Protein AF-A0A926U798-F1 (afdb_monomer_lite)

Structure (mmCIF, N/CA/C/O backbone):
data_AF-A0A926U798-F1
#
_entry.id   AF-A0A926U798-F1
#
loop_
_atom_site.group_PDB
_atom_site.id
_atom_site.type_symbol
_atom_site.label_atom_id
_atom_site.label_alt_id
_atom_site.label_comp_id
_atom_site.label_asym_id
_atom_site.label_entity_id
_atom_site.label_seq_id
_atom_site.pdbx_PDB_ins_code
_atom_site.Cartn_x
_atom_site.Cartn_y
_atom_site.Cartn_z
_atom_site.occupancy
_atom_site.B_iso_or_equiv
_atom_site.auth_seq_id
_atom_site.auth_comp_id
_atom_site.auth_asym_id
_atom_site.auth_atom_id
_atom_site.pdbx_PDB_model_num
ATOM 1 N N . MET A 1 1 ? 26.053 13.343 -4.096 1.00 42.81 1 MET A N 1
ATOM 2 C CA . MET A 1 1 ? 25.716 14.763 -3.828 1.00 42.81 1 MET A CA 1
ATOM 3 C C . MET A 1 1 ? 26.196 15.628 -4.986 1.00 42.81 1 MET A C 1
ATOM 5 O O . MET A 1 1 ? 27.396 15.803 -5.138 1.00 42.81 1 MET A O 1
ATOM 9 N N . MET A 1 2 ? 25.290 16.164 -5.806 1.00 28.58 2 MET A N 1
ATOM 10 C CA . MET A 1 2 ? 25.632 17.122 -6.867 1.00 28.58 2 MET A CA 1
ATOM 11 C C . MET A 1 2 ? 24.631 18.280 -6.850 1.00 28.58 2 MET A C 1
ATOM 13 O O . MET A 1 2 ? 23.427 18.074 -6.958 1.00 28.58 2 MET A O 1
ATOM 17 N N . LYS A 1 3 ? 25.150 19.500 -6.663 1.00 39.62 3 LYS A N 1
ATOM 18 C CA . LYS A 1 3 ? 24.411 20.768 -6.684 1.00 39.62 3 LYS A CA 1
ATOM 19 C C . LYS A 1 3 ? 24.542 21.376 -8.080 1.00 39.62 3 LYS A C 1
ATOM 21 O O . LYS A 1 3 ? 25.658 21.693 -8.481 1.00 39.62 3 LYS A O 1
ATOM 26 N N . PHE A 1 4 ? 23.433 21.601 -8.782 1.00 36.59 4 PHE A N 1
ATOM 27 C CA . PHE A 1 4 ? 23.434 22.363 -10.033 1.00 36.59 4 PHE A CA 1
ATOM 28 C C . PHE A 1 4 ? 22.914 23.786 -9.803 1.00 36.59 4 PHE A C 1
ATOM 30 O O . PHE A 1 4 ? 21.747 24.003 -9.487 1.00 36.59 4 PHE A O 1
ATOM 37 N N . LYS A 1 5 ? 23.822 24.758 -9.953 1.00 42.62 5 LYS A N 1
ATOM 38 C CA . LYS A 1 5 ? 23.535 26.196 -10.031 1.00 42.62 5 LYS A CA 1
ATOM 39 C C . LYS A 1 5 ? 23.031 26.524 -11.436 1.00 42.62 5 LYS A C 1
ATOM 41 O O . LYS A 1 5 ? 23.743 26.267 -12.401 1.00 42.62 5 LYS A O 1
ATOM 46 N N . TRP A 1 6 ? 21.870 27.162 -11.535 1.00 30.56 6 TRP A N 1
ATOM 47 C CA . TRP A 1 6 ? 21.391 27.766 -12.776 1.00 30.56 6 TRP A CA 1
ATOM 48 C C . TRP A 1 6 ? 21.440 29.287 -12.647 1.00 30.56 6 TRP A C 1
ATOM 50 O O . TRP A 1 6 ? 20.697 29.885 -11.872 1.00 30.56 6 TRP A O 1
ATOM 60 N N . SER A 1 7 ? 22.346 29.903 -13.403 1.00 45.38 7 SER A N 1
ATOM 61 C CA . SER A 1 7 ? 22.367 31.340 -13.663 1.00 45.38 7 SER A CA 1
ATOM 62 C C . SER A 1 7 ? 21.635 31.570 -14.979 1.00 45.38 7 SER A C 1
ATOM 64 O O . SER A 1 7 ? 22.154 31.196 -16.028 1.00 45.38 7 SER A O 1
ATOM 66 N N . LEU A 1 8 ? 20.458 32.193 -14.949 1.00 43.59 8 LEU A N 1
ATOM 67 C CA . LEU A 1 8 ? 19.778 32.635 -16.163 1.00 43.59 8 LEU A CA 1
ATOM 68 C C . LEU A 1 8 ? 19.466 34.127 -16.039 1.00 43.59 8 LEU A C 1
ATOM 70 O O . LEU A 1 8 ? 18.610 34.547 -15.266 1.00 43.59 8 LEU A O 1
ATOM 74 N N . ARG A 1 9 ? 20.223 34.931 -16.791 1.00 53.66 9 ARG A N 1
ATOM 75 C CA . ARG A 1 9 ? 19.881 36.319 -17.098 1.00 53.66 9 ARG A CA 1
ATOM 76 C C . ARG A 1 9 ? 18.826 36.282 -18.195 1.00 53.66 9 ARG A C 1
ATOM 78 O O . ARG A 1 9 ? 19.116 35.780 -19.276 1.00 53.66 9 ARG A O 1
ATOM 85 N N . ILE A 1 10 ? 17.646 36.836 -17.944 1.00 49.97 10 ILE A N 1
ATOM 86 C CA . ILE A 1 10 ? 16.698 37.167 -19.008 1.00 49.97 10 ILE A CA 1
ATOM 87 C C . ILE A 1 10 ? 16.310 38.632 -18.849 1.00 49.97 10 ILE A C 1
ATOM 89 O O . ILE A 1 10 ? 15.928 39.086 -17.772 1.00 49.97 10 ILE A O 1
ATOM 93 N N . ALA A 1 11 ? 16.518 39.356 -19.943 1.00 42.91 11 ALA A N 1
ATOM 94 C CA . ALA A 1 11 ? 16.264 40.769 -20.105 1.00 42.91 11 ALA A CA 1
ATOM 95 C C . ALA A 1 11 ? 14.761 41.064 -20.139 1.00 42.91 11 ALA A C 1
ATOM 97 O O . ALA A 1 11 ? 13.974 40.328 -20.732 1.00 42.91 11 ALA A O 1
ATOM 98 N N . SER A 1 12 ? 14.395 42.183 -19.524 1.00 47.81 12 SER A N 1
ATOM 99 C CA . SER A 1 12 ? 13.070 42.780 -19.597 1.00 47.81 12 SER A CA 1
ATOM 100 C C . SER A 1 12 ? 12.783 43.301 -21.005 1.00 47.81 12 SER A C 1
ATOM 102 O O . SER A 1 12 ? 13.546 44.104 -21.536 1.00 47.81 12 SER A O 1
ATOM 104 N N . ALA A 1 13 ? 11.631 42.932 -21.556 1.00 49.31 13 ALA A N 1
ATOM 105 C CA . ALA A 1 13 ? 10.947 43.717 -22.573 1.00 49.31 13 ALA A CA 1
ATOM 106 C C . ALA A 1 13 ? 9.458 43.753 -22.219 1.00 49.31 13 ALA A C 1
ATOM 108 O O . ALA A 1 13 ? 8.766 42.737 -22.218 1.00 49.31 13 ALA A O 1
ATOM 109 N N . ILE A 1 14 ? 9.010 44.947 -21.840 1.00 53.31 14 ILE A N 1
ATOM 110 C CA . ILE A 1 14 ? 7.627 45.290 -21.528 1.00 53.31 14 ILE A CA 1
ATOM 111 C C . ILE A 1 14 ? 6.899 45.477 -22.859 1.00 53.31 14 ILE A C 1
ATOM 113 O O . ILE A 1 14 ? 7.299 46.316 -23.664 1.00 53.31 14 ILE A O 1
ATOM 117 N N . ALA A 1 15 ? 5.817 44.734 -23.068 1.00 50.25 15 ALA A N 1
ATOM 118 C CA . ALA A 1 15 ? 4.829 45.032 -24.095 1.00 50.25 15 ALA A CA 1
ATOM 119 C C . ALA A 1 15 ? 3.439 44.952 -23.459 1.00 50.25 15 ALA A C 1
ATOM 121 O O . ALA A 1 15 ? 2.882 43.880 -23.227 1.00 50.25 15 ALA A O 1
ATOM 122 N N . THR A 1 16 ? 2.915 46.125 -23.121 1.00 49.62 16 THR A N 1
ATOM 123 C CA . THR A 1 16 ? 1.575 46.343 -22.590 1.00 49.62 16 THR A CA 1
ATOM 124 C C . THR A 1 16 ? 0.564 46.119 -23.714 1.00 49.62 16 THR A C 1
ATOM 126 O O . THR A 1 16 ? 0.383 46.969 -24.579 1.00 49.62 16 THR A O 1
ATOM 129 N N . CYS A 1 17 ? -0.106 44.970 -23.705 1.00 42.72 17 CYS A N 1
ATOM 130 C CA . CYS A 1 17 ? -1.356 44.769 -24.430 1.00 42.72 17 CYS A CA 1
ATOM 131 C C . CYS A 1 17 ? -2.423 44.385 -23.411 1.00 42.72 17 CYS A C 1
ATOM 133 O O . CYS A 1 17 ? -2.398 43.298 -22.836 1.00 42.72 17 CYS A O 1
ATOM 135 N N . ALA A 1 18 ? -3.339 45.319 -23.159 1.00 53.19 18 ALA A N 1
ATOM 136 C CA . ALA A 1 18 ? -4.539 45.083 -22.380 1.00 53.19 18 ALA A CA 1
ATOM 137 C C . ALA A 1 18 ? -5.456 44.138 -23.169 1.00 53.19 18 ALA A C 1
ATOM 139 O O . ALA A 1 18 ? -6.254 44.569 -23.996 1.00 53.19 18 ALA A O 1
ATOM 140 N N . ILE A 1 19 ? -5.318 42.840 -22.918 1.00 52.62 19 ILE A N 1
ATOM 141 C CA . ILE A 1 19 ? -6.318 41.842 -23.277 1.00 52.62 19 ILE A CA 1
ATOM 142 C C . ILE A 1 19 ? -6.896 41.366 -21.952 1.00 52.62 19 ILE A C 1
ATOM 144 O O . ILE A 1 19 ? -6.198 40.754 -21.144 1.00 52.62 19 ILE A O 1
ATOM 148 N N . VAL A 1 20 ? -8.171 41.679 -21.717 1.00 50.84 20 VAL A N 1
ATOM 149 C CA . VAL A 1 20 ? -8.977 41.053 -20.665 1.00 50.84 20 VAL A CA 1
ATOM 150 C C . VAL A 1 20 ? -9.177 39.599 -21.088 1.00 50.84 20 VAL A C 1
ATOM 152 O O . VAL A 1 20 ? -10.188 39.226 -21.675 1.00 50.84 20 VAL A O 1
ATOM 155 N N . LEU A 1 21 ? -8.150 38.781 -20.871 1.00 49.91 21 LEU A N 1
ATOM 156 C CA . LEU A 1 21 ? -8.269 37.338 -20.923 1.00 49.91 21 LEU A CA 1
ATOM 157 C C . LEU A 1 21 ? -8.984 36.948 -19.639 1.00 49.91 21 LEU A C 1
ATOM 159 O O . LEU A 1 21 ? -8.439 37.103 -18.546 1.00 49.91 21 LEU A O 1
ATOM 163 N N . MET A 1 22 ? -10.217 36.467 -19.788 1.00 51.06 22 MET A N 1
ATOM 164 C CA . MET A 1 22 ? -10.826 35.564 -18.822 1.00 51.06 22 MET A CA 1
ATOM 165 C C . MET A 1 22 ? -9.790 34.485 -18.523 1.00 51.06 22 MET A C 1
ATOM 167 O O . MET A 1 22 ? -9.568 33.584 -19.329 1.00 51.06 22 MET A O 1
ATOM 171 N N . THR A 1 23 ? -9.085 34.628 -17.408 1.00 50.16 23 THR A N 1
ATOM 172 C CA . THR A 1 23 ? -8.215 33.588 -16.900 1.00 50.16 23 THR A CA 1
ATOM 173 C C . THR A 1 23 ? -9.142 32.436 -16.533 1.00 50.16 23 THR A C 1
ATOM 175 O O . THR A 1 23 ? -9.979 32.608 -15.644 1.00 50.16 23 THR A O 1
ATOM 178 N N . PRO A 1 24 ? -9.066 31.263 -17.193 1.00 48.72 24 PRO A N 1
ATOM 179 C CA . PRO A 1 24 ? -9.622 30.077 -16.578 1.00 48.72 24 PRO A CA 1
ATOM 180 C C . PRO A 1 24 ? -8.866 29.949 -15.261 1.00 48.72 24 PRO A C 1
ATOM 182 O O . PRO A 1 24 ? -7.653 29.726 -15.246 1.00 48.72 24 PRO A O 1
ATOM 185 N N . GLN A 1 25 ? -9.560 30.212 -14.152 1.00 49.41 25 GLN A N 1
ATOM 186 C CA . GLN A 1 25 ? -9.069 29.861 -12.836 1.00 49.41 25 GLN A CA 1
ATOM 187 C C . GLN A 1 25 ? -8.779 28.369 -12.917 1.00 49.41 25 GLN 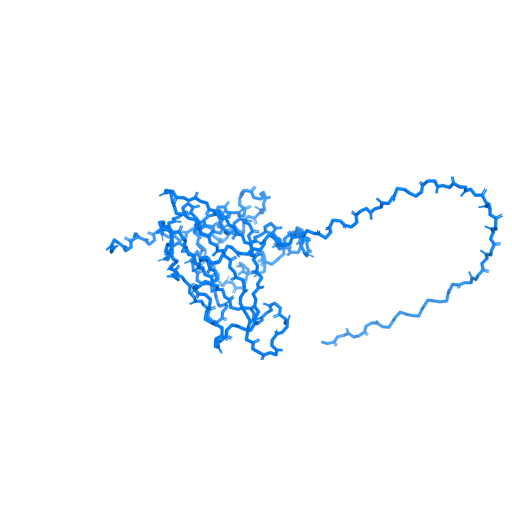A C 1
ATOM 189 O O . GLN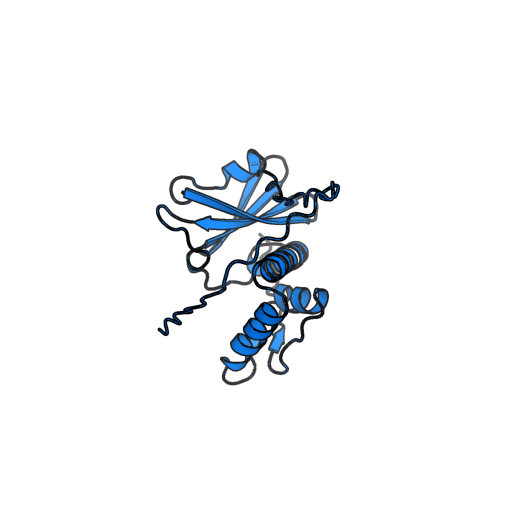 A 1 25 ? -9.691 27.545 -12.896 1.00 49.41 25 GLN A O 1
ATOM 194 N N . LEU A 1 26 ? -7.500 28.031 -13.075 1.00 53.06 26 LEU A N 1
ATOM 195 C CA . LEU A 1 26 ? -6.983 26.719 -12.758 1.00 53.06 26 LEU A CA 1
ATOM 196 C C . LEU A 1 26 ? -7.291 26.548 -11.277 1.00 53.06 26 LEU A C 1
ATOM 198 O O . LEU A 1 26 ? -6.526 26.973 -10.409 1.00 53.06 26 LEU A O 1
ATOM 202 N N . ALA A 1 27 ? -8.475 26.007 -11.003 1.00 45.31 27 ALA A N 1
ATOM 203 C CA . ALA A 1 27 ? -8.814 25.443 -9.727 1.00 45.31 27 ALA A CA 1
ATOM 204 C C . ALA A 1 27 ? -7.732 24.398 -9.480 1.00 45.31 27 ALA A C 1
ATOM 206 O O . ALA A 1 27 ? -7.758 23.302 -10.033 1.00 45.31 27 ALA A O 1
ATOM 207 N N . ARG A 1 28 ? -6.713 24.781 -8.705 1.00 45.59 28 ARG A N 1
ATOM 208 C CA . ARG A 1 28 ? -5.869 23.823 -8.013 1.00 45.59 28 ARG A CA 1
ATOM 209 C C . ARG A 1 28 ? -6.847 22.996 -7.198 1.00 45.59 28 ARG A C 1
ATOM 211 O O . ARG A 1 28 ? -7.306 23.448 -6.152 1.00 45.59 28 ARG A O 1
ATOM 218 N N . SER A 1 29 ? -7.199 21.825 -7.711 1.00 38.88 29 SER A N 1
ATOM 219 C CA . SER A 1 29 ? -7.831 20.768 -6.945 1.00 38.88 29 SER A CA 1
ATOM 220 C C . SER A 1 29 ? -6.833 20.375 -5.862 1.00 38.88 29 SER A C 1
ATOM 222 O O . SER A 1 29 ? -6.060 19.437 -6.017 1.00 38.88 29 SER A O 1
ATOM 224 N N . GLN A 1 30 ? -6.795 21.144 -4.772 1.00 39.81 30 GLN A N 1
ATOM 225 C CA . GLN A 1 30 ? -6.353 20.618 -3.496 1.00 39.81 30 GLN A CA 1
ATOM 226 C C . GLN A 1 30 ? -7.357 19.510 -3.211 1.00 39.81 30 GLN A C 1
ATOM 228 O O . GLN A 1 30 ? -8.513 19.789 -2.895 1.00 39.81 30 GLN A O 1
ATOM 233 N N . SER A 1 31 ? -6.968 18.261 -3.465 1.00 43.75 31 SER A N 1
ATOM 234 C CA . SER A 1 31 ? -7.759 17.112 -3.058 1.00 43.75 31 SER A CA 1
ATOM 235 C C . SER A 1 31 ? -7.936 17.250 -1.552 1.00 43.75 31 SER A C 1
ATOM 237 O O . SER A 1 31 ? -6.986 17.037 -0.798 1.00 43.75 31 SER A O 1
ATOM 239 N N . ALA A 1 32 ? -9.113 17.697 -1.118 1.00 48.62 32 ALA A N 1
ATOM 240 C CA . ALA A 1 32 ? -9.469 17.684 0.285 1.00 48.62 32 ALA A CA 1
ATOM 241 C C . ALA A 1 32 ? -9.317 16.227 0.725 1.00 48.62 32 ALA A C 1
ATOM 243 O O . ALA A 1 32 ? -10.066 15.360 0.271 1.00 48.62 32 ALA A O 1
ATOM 244 N N . GLN A 1 33 ? -8.275 15.935 1.506 1.00 57.16 33 GLN A N 1
ATOM 245 C CA . GLN A 1 33 ? -8.082 14.609 2.073 1.00 57.16 33 GLN A CA 1
ATOM 246 C C . GLN A 1 33 ? -9.347 14.318 2.870 1.00 57.16 33 GLN A C 1
ATOM 248 O O . GLN A 1 33 ? -9.673 15.051 3.805 1.00 57.16 33 GLN A O 1
ATOM 253 N N . THR A 1 34 ? -10.110 13.313 2.438 1.00 67.38 34 THR A N 1
ATOM 254 C CA . THR A 1 34 ? -11.338 12.943 3.139 1.00 67.38 34 THR A CA 1
ATOM 255 C C . THR A 1 34 ? -10.935 12.574 4.566 1.00 67.38 34 THR A C 1
ATOM 257 O O . THR A 1 34 ? -10.110 11.672 4.737 1.00 67.38 34 THR A O 1
ATOM 260 N N . PRO A 1 35 ? -11.436 13.284 5.591 1.00 82.19 35 PRO A N 1
ATOM 261 C CA . PRO A 1 35 ? -11.003 13.050 6.958 1.00 82.19 35 PRO A CA 1
ATOM 262 C C . PRO A 1 35 ? -11.399 11.639 7.396 1.00 82.19 35 PRO A C 1
ATOM 264 O O . PRO A 1 35 ? -12.496 11.169 7.086 1.00 82.19 35 PRO A O 1
ATOM 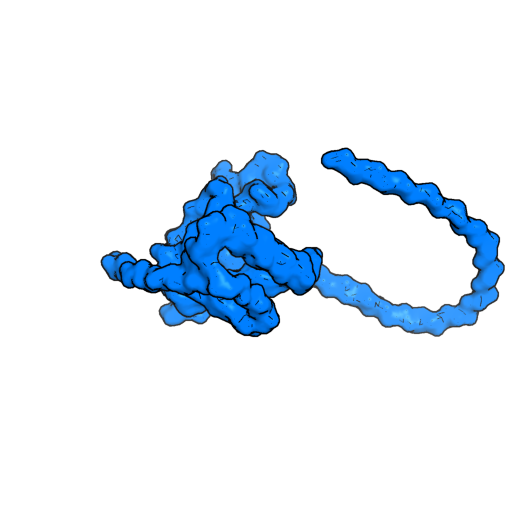267 N N . LEU A 1 36 ? -10.519 10.966 8.145 1.00 91.44 36 LEU A N 1
ATOM 268 C CA . LEU A 1 36 ? -10.827 9.642 8.681 1.00 91.44 36 LEU A CA 1
ATOM 269 C C . LEU A 1 36 ? -12.044 9.709 9.624 1.00 91.44 36 LEU A C 1
ATOM 271 O O . LEU A 1 36 ? -12.086 10.572 10.515 1.00 91.44 36 LEU A O 1
ATOM 275 N N . PRO A 1 37 ? -13.003 8.767 9.515 1.00 93.56 37 PRO A N 1
ATOM 276 C CA . PRO A 1 37 ? -14.102 8.659 10.468 1.00 93.56 37 PRO A CA 1
ATOM 277 C C . PRO A 1 37 ? -13.599 8.544 11.911 1.00 93.56 37 PRO A C 1
ATOM 279 O O . PRO A 1 37 ? -12.546 7.962 12.169 1.00 93.56 37 PRO A O 1
ATOM 282 N N . ALA A 1 38 ? -14.362 9.066 12.879 1.00 93.44 38 ALA A N 1
ATOM 283 C CA . ALA A 1 38 ? -13.968 9.053 14.295 1.00 93.44 38 ALA A CA 1
ATOM 284 C C . ALA A 1 38 ? -13.647 7.641 14.818 1.00 93.44 38 ALA A C 1
ATOM 286 O O . ALA A 1 38 ? -12.676 7.469 15.547 1.00 93.44 38 ALA A O 1
ATOM 287 N N . VAL A 1 39 ? -14.407 6.634 14.377 1.00 95.44 39 VAL A N 1
ATOM 288 C CA . VAL A 1 39 ? -14.165 5.226 14.722 1.00 95.44 39 VAL A CA 1
ATOM 289 C C . VAL A 1 39 ? -12.824 4.736 14.178 1.00 95.44 39 VAL A C 1
ATOM 291 O O . VAL A 1 39 ? -12.101 4.063 14.889 1.00 95.44 39 VAL A O 1
ATOM 294 N N . ALA A 1 40 ? -12.445 5.099 12.951 1.00 94.94 40 ALA A N 1
ATOM 295 C CA . ALA A 1 40 ? -11.144 4.718 12.398 1.00 94.94 40 ALA A CA 1
ATOM 296 C C . ALA A 1 40 ? -9.994 5.388 13.174 1.00 94.94 40 ALA A C 1
ATOM 298 O O . ALA A 1 40 ? -9.007 4.745 13.522 1.00 94.94 40 ALA A O 1
ATOM 299 N N . ARG A 1 41 ? -10.161 6.670 13.531 1.00 93.69 41 ARG A N 1
ATOM 300 C CA . ARG A 1 41 ? -9.168 7.414 14.323 1.00 93.69 41 ARG A CA 1
ATOM 301 C C . ARG A 1 41 ? -8.919 6.809 15.704 1.00 93.69 41 ARG A C 1
ATOM 303 O O . ARG A 1 41 ? -7.833 7.005 16.229 1.00 93.69 41 ARG A O 1
ATOM 310 N N . SER A 1 42 ? -9.862 6.054 16.276 1.00 93.75 42 SER A N 1
ATOM 311 C CA . SER A 1 42 ? -9.658 5.423 17.586 1.00 93.75 42 SER A CA 1
ATOM 312 C C . SER A 1 42 ? -8.635 4.282 17.576 1.00 93.75 42 SER A C 1
ATOM 314 O O . SER A 1 42 ? -8.224 3.862 18.650 1.00 93.75 42 SER A O 1
ATOM 316 N N . CYS A 1 43 ? -8.242 3.760 16.406 1.00 93.88 43 CYS A N 1
ATOM 317 C CA . CYS A 1 43 ? -7.119 2.819 16.299 1.00 93.88 43 CYS A CA 1
ATOM 318 C C . CYS A 1 43 ? -5.756 3.507 16.236 1.00 93.88 43 CYS A C 1
ATOM 320 O O . CYS A 1 43 ? -4.739 2.840 16.376 1.00 93.88 43 CYS A O 1
ATOM 322 N N . ILE A 1 44 ? -5.712 4.812 15.972 1.00 92.25 44 ILE A N 1
ATOM 323 C CA . ILE A 1 44 ? -4.447 5.515 15.792 1.00 92.25 44 ILE A CA 1
ATOM 324 C C . ILE A 1 44 ? -3.927 5.880 17.176 1.00 92.25 44 ILE A C 1
ATOM 326 O O . ILE A 1 44 ? -4.504 6.725 17.864 1.00 92.25 44 ILE A O 1
ATOM 330 N N . ASN A 1 45 ? -2.841 5.231 17.593 1.00 88.00 45 ASN A N 1
ATOM 331 C CA . ASN A 1 45 ? -2.225 5.511 18.878 1.00 88.00 45 ASN A CA 1
ATOM 332 C C . ASN A 1 45 ? -1.484 6.856 18.831 1.00 88.00 45 ASN A C 1
ATOM 334 O O . ASN A 1 45 ? -0.341 6.936 18.386 1.00 88.00 45 ASN A O 1
ATOM 338 N N . SER A 1 46 ? -2.130 7.910 19.331 1.00 82.75 46 SER A N 1
ATOM 339 C CA . SER A 1 46 ? -1.582 9.272 19.349 1.00 82.75 46 SER A CA 1
ATOM 340 C C . SER A 1 46 ? -0.356 9.452 20.250 1.00 82.75 46 SER A C 1
ATOM 342 O O . SER A 1 46 ? 0.223 10.532 20.262 1.00 82.75 46 SER A O 1
ATOM 344 N N . THR A 1 47 ? 0.023 8.442 21.042 1.00 82.62 47 THR A N 1
ATOM 345 C CA . THR A 1 47 ? 1.285 8.457 21.796 1.00 82.62 47 THR A CA 1
ATOM 346 C C . THR A 1 47 ? 2.492 8.283 20.876 1.00 82.62 47 THR A C 1
ATOM 348 O O . THR A 1 47 ? 3.539 8.851 21.165 1.00 82.62 47 THR A O 1
ATOM 351 N N . PHE A 1 48 ? 2.338 7.542 19.775 1.00 82.31 48 PHE A N 1
ATOM 352 C CA . PHE A 1 48 ? 3.418 7.252 18.824 1.00 82.31 48 PHE A CA 1
ATOM 353 C C . PHE A 1 48 ? 3.203 7.968 17.487 1.00 82.31 48 PHE A C 1
ATOM 355 O O . PHE A 1 48 ? 4.132 8.505 16.899 1.00 82.31 48 PHE A O 1
ATOM 362 N N . VAL A 1 49 ? 1.949 8.063 17.041 1.00 87.50 49 VAL A N 1
ATOM 363 C CA . VAL A 1 49 ? 1.597 8.685 15.764 1.00 87.50 49 VAL A CA 1
ATOM 364 C C . VAL A 1 49 ? 1.305 10.169 15.965 1.00 87.50 49 VAL A C 1
ATOM 366 O O . VAL A 1 49 ? 0.238 10.547 16.457 1.00 87.50 49 VAL A O 1
ATOM 369 N N . ALA A 1 50 ? 2.229 11.024 15.529 1.00 87.44 50 ALA A N 1
ATOM 370 C CA . ALA A 1 50 ? 2.061 12.476 15.566 1.00 87.44 50 ALA A CA 1
ATOM 371 C C . ALA A 1 50 ? 1.200 12.987 14.400 1.00 87.44 50 ALA A C 1
ATOM 373 O O . ALA A 1 50 ? 0.436 13.946 14.542 1.00 87.44 50 ALA A O 1
ATOM 374 N N . ARG A 1 51 ? 1.318 12.349 13.232 1.00 90.38 51 ARG A N 1
ATOM 375 C CA . ARG A 1 51 ? 0.547 12.672 12.026 1.00 90.38 51 ARG A CA 1
ATOM 376 C C . ARG A 1 51 ? 0.337 11.424 11.176 1.00 90.38 51 ARG A C 1
ATOM 378 O O . ARG A 1 51 ? 1.092 10.464 11.270 1.00 90.38 51 ARG A O 1
ATOM 385 N N . TYR A 1 52 ? -0.669 11.466 10.311 1.00 92.00 52 TYR A N 1
ATOM 386 C CA . TYR A 1 52 ? -0.921 10.408 9.340 1.00 92.00 52 TYR A CA 1
ATOM 387 C C . TYR A 1 52 ? -1.341 10.981 7.988 1.00 92.00 52 TYR A C 1
ATOM 389 O O . TYR A 1 52 ? -1.844 12.104 7.899 1.00 92.00 52 TYR A O 1
ATOM 397 N N . SER A 1 53 ? -1.168 10.183 6.940 1.00 91.62 53 SER A N 1
ATOM 398 C CA . SER A 1 53 ? -1.642 10.461 5.590 1.00 91.62 53 SER A CA 1
ATOM 399 C C . SER A 1 53 ? -2.447 9.270 5.084 1.00 91.62 53 SER A C 1
ATOM 401 O O . SER A 1 53 ? -1.968 8.139 5.088 1.00 91.62 53 SER A O 1
ATOM 403 N N . LEU A 1 54 ? -3.687 9.510 4.653 1.00 94.25 54 LEU A N 1
ATOM 404 C CA . LEU A 1 54 ? -4.511 8.465 4.049 1.00 94.25 54 LEU A CA 1
ATOM 405 C C . LEU A 1 54 ? -3.978 8.137 2.651 1.00 94.25 54 LEU A C 1
ATOM 407 O O . LEU A 1 54 ? -3.906 9.011 1.784 1.00 94.25 54 LEU A O 1
ATOM 411 N N . ILE A 1 55 ? -3.615 6.875 2.441 1.00 93.69 55 ILE A N 1
ATOM 412 C CA . ILE A 1 55 ? -3.183 6.347 1.144 1.00 93.69 55 ILE A CA 1
ATOM 413 C C . ILE A 1 55 ? -4.394 5.888 0.344 1.00 93.69 55 ILE A C 1
ATOM 415 O O . ILE A 1 55 ? -4.566 6.283 -0.806 1.00 93.69 55 ILE A O 1
ATOM 419 N N . GLY A 1 56 ? -5.242 5.070 0.966 1.00 95.50 56 GLY A N 1
ATOM 420 C CA . GLY A 1 56 ? -6.367 4.448 0.287 1.00 95.50 56 GLY A CA 1
ATOM 421 C C . GLY A 1 56 ? -7.397 3.863 1.241 1.00 95.50 56 GLY A C 1
ATOM 422 O O . GLY A 1 56 ? -7.130 3.626 2.421 1.00 95.50 56 GLY A O 1
ATOM 423 N N . THR A 1 57 ? -8.592 3.622 0.711 1.00 97.50 57 THR A N 1
ATOM 424 C CA . THR A 1 57 ? -9.688 2.972 1.430 1.00 97.50 57 THR A CA 1
ATOM 425 C C . THR A 1 57 ? -10.401 1.971 0.536 1.00 97.50 57 THR A C 1
ATOM 427 O O . THR A 1 57 ? -10.492 2.144 -0.678 1.00 97.50 57 THR A O 1
ATOM 430 N N . THR A 1 58 ? -10.897 0.888 1.119 1.00 97.69 58 THR A N 1
ATOM 431 C CA . THR A 1 58 ? -11.689 -0.106 0.392 1.00 97.69 58 THR A CA 1
ATOM 432 C C . THR A 1 58 ? -12.675 -0.787 1.326 1.00 97.69 58 THR A C 1
ATOM 434 O O . THR A 1 58 ? -12.450 -0.846 2.533 1.00 97.69 58 THR A O 1
ATOM 437 N N . GLN A 1 59 ? -13.768 -1.312 0.781 1.00 97.75 59 GLN A N 1
ATOM 438 C CA . GLN A 1 59 ? -14.748 -2.080 1.538 1.00 97.75 59 GLN A CA 1
ATOM 439 C C . GLN A 1 59 ? -14.823 -3.503 0.991 1.00 97.75 59 GLN A C 1
ATOM 441 O O . GLN A 1 59 ? -15.048 -3.706 -0.201 1.00 97.75 59 GLN A O 1
ATOM 446 N N . VAL A 1 60 ? -14.657 -4.493 1.867 1.00 96.75 60 VAL A N 1
ATOM 447 C CA . VAL A 1 60 ? -14.719 -5.918 1.521 1.00 96.75 60 VAL A CA 1
ATOM 448 C C . VAL A 1 60 ? -15.536 -6.640 2.585 1.00 96.75 60 VAL A C 1
ATOM 450 O O . VAL A 1 60 ? -15.273 -6.495 3.772 1.00 96.75 60 VAL A O 1
ATOM 453 N N . ALA A 1 61 ? -16.543 -7.410 2.161 1.00 94.62 61 ALA A N 1
ATOM 454 C CA . ALA A 1 61 ? -17.386 -8.228 3.044 1.00 94.62 61 ALA A CA 1
ATOM 455 C C . ALA A 1 61 ? -17.992 -7.470 4.252 1.00 94.62 61 ALA A C 1
ATOM 457 O O . ALA A 1 61 ? -18.117 -8.018 5.343 1.00 94.62 61 ALA A O 1
ATOM 458 N N . GLY A 1 62 ? -18.378 -6.202 4.061 1.00 95.56 62 GLY A N 1
ATOM 459 C CA . GLY A 1 62 ? -18.978 -5.371 5.115 1.00 95.56 62 GLY A CA 1
ATOM 460 C C . GLY A 1 62 ? -17.978 -4.725 6.084 1.00 95.56 62 GLY A C 1
ATOM 461 O O . GLY A 1 62 ? -18.397 -4.041 7.015 1.00 95.56 62 GLY A O 1
ATOM 462 N N . GLU A 1 63 ? -16.677 -4.886 5.852 1.00 97.94 63 GLU A N 1
ATOM 463 C CA . GLU A 1 63 ? -15.602 -4.247 6.610 1.00 97.94 63 GLU A CA 1
ATOM 464 C C . GLU A 1 63 ? -14.887 -3.205 5.741 1.00 97.94 63 GLU A C 1
ATOM 466 O O . GLU A 1 63 ? -14.566 -3.465 4.578 1.00 97.94 63 GLU A O 1
ATOM 471 N N . THR A 1 64 ? -14.659 -2.008 6.286 1.00 98.31 64 THR A N 1
ATOM 472 C CA . THR A 1 64 ? -13.924 -0.937 5.600 1.00 98.31 64 THR A CA 1
ATOM 473 C C . THR A 1 64 ? -12.481 -0.918 6.075 1.00 98.31 64 THR A C 1
ATOM 475 O O . THR A 1 64 ? -12.229 -0.750 7.265 1.00 98.31 64 THR A O 1
ATOM 478 N N . PHE A 1 65 ? -11.539 -1.037 5.149 1.00 98.19 65 PHE A N 1
ATOM 479 C CA . PHE A 1 65 ? -10.104 -0.986 5.395 1.00 98.19 65 PHE A CA 1
ATOM 480 C C . PHE A 1 65 ? -9.541 0.380 4.996 1.00 98.19 65 PHE A C 1
ATOM 482 O O . PHE A 1 65 ? -10.001 1.000 4.030 1.00 98.19 65 PHE A O 1
ATOM 489 N N . TYR A 1 66 ? -8.531 0.830 5.733 1.00 97.62 66 TYR A N 1
ATOM 490 C CA . TYR A 1 66 ? -7.797 2.066 5.486 1.00 97.62 66 TYR A CA 1
ATOM 491 C C . TYR A 1 66 ? -6.305 1.756 5.517 1.00 97.62 66 TYR A C 1
ATOM 493 O O . TYR A 1 66 ? -5.834 1.145 6.475 1.00 97.62 66 TYR A O 1
ATOM 501 N N . LEU A 1 67 ? -5.587 2.193 4.485 1.00 95.94 67 LEU A N 1
ATOM 502 C CA . LEU A 1 67 ? -4.128 2.182 4.433 1.00 95.94 67 LEU A CA 1
ATOM 503 C C . LEU A 1 67 ? -3.625 3.590 4.738 1.00 95.94 67 LEU A C 1
ATOM 505 O O . LEU A 1 67 ? -4.024 4.550 4.070 1.00 95.94 67 LEU A O 1
ATOM 509 N N . LEU A 1 68 ? -2.773 3.703 5.745 1.00 94.50 68 LEU A N 1
ATOM 510 C CA . LEU A 1 68 ? -2.227 4.952 6.245 1.00 94.50 68 LEU A CA 1
ATOM 511 C C . LEU A 1 68 ? -0.702 4.888 6.217 1.00 94.50 68 LEU A C 1
ATOM 513 O O . LEU A 1 68 ? -0.117 3.870 6.572 1.00 94.50 68 LEU A O 1
ATOM 517 N N . GLU A 1 69 ? -0.092 6.009 5.863 1.00 92.75 69 GLU A N 1
ATOM 518 C CA . GLU A 1 69 ? 1.263 6.335 6.303 1.00 92.75 69 GLU A CA 1
ATOM 519 C C . GLU A 1 69 ? 1.154 7.030 7.659 1.00 92.75 69 GLU A C 1
ATOM 521 O O . GLU A 1 69 ? 0.385 7.993 7.797 1.00 92.75 69 GLU A O 1
ATOM 526 N N . THR A 1 70 ? 1.909 6.576 8.649 1.00 92.19 70 THR A N 1
ATOM 527 C CA . THR A 1 70 ? 2.017 7.219 9.962 1.00 92.19 70 THR A CA 1
ATOM 528 C C . THR A 1 70 ? 3.426 7.732 10.187 1.00 92.19 70 THR A C 1
ATOM 530 O O . THR A 1 70 ? 4.369 7.235 9.590 1.00 92.19 70 THR A O 1
ATOM 533 N N . PHE A 1 71 ? 3.556 8.774 11.004 1.00 91.12 71 PHE A N 1
ATOM 534 C CA . PHE A 1 71 ? 4.843 9.410 11.256 1.00 91.12 71 PHE A CA 1
ATOM 535 C C . PHE A 1 71 ? 4.966 9.788 12.724 1.00 91.12 71 PHE A C 1
ATOM 537 O O . PHE A 1 71 ? 4.003 10.308 13.319 1.00 91.12 71 PHE A O 1
ATOM 544 N N . GLU A 1 72 ? 6.158 9.590 13.272 1.00 89.62 72 GLU A N 1
ATOM 545 C CA . GLU A 1 72 ? 6.499 9.991 14.625 1.00 89.62 72 GLU A CA 1
ATOM 546 C C . GLU A 1 72 ? 6.748 11.506 14.727 1.00 89.62 72 GLU A C 1
ATOM 548 O O . GLU A 1 72 ? 6.673 12.286 13.765 1.00 89.62 72 GLU A O 1
ATOM 553 N N . GLN A 1 73 ? 7.002 11.973 15.950 1.00 86.19 73 GLN A N 1
ATOM 554 C CA . GLN A 1 73 ? 7.230 13.385 16.209 1.00 86.19 73 GLN A CA 1
ATOM 555 C C . GLN A 1 73 ? 8.541 13.865 15.569 1.00 86.19 73 GLN A C 1
ATOM 557 O O . GLN A 1 73 ? 9.625 13.397 15.893 1.00 86.19 73 GLN A O 1
ATOM 562 N N . GLY A 1 74 ? 8.443 14.887 14.717 1.00 83.56 74 GLY A N 1
ATOM 563 C CA . GLY A 1 74 ? 9.598 15.488 14.039 1.00 83.56 74 GLY A CA 1
ATOM 564 C C . GLY A 1 74 ? 9.896 14.875 12.671 1.00 83.56 74 GLY A C 1
ATOM 565 O O . GLY A 1 74 ? 10.593 15.497 11.868 1.00 83.56 74 GLY A O 1
ATOM 566 N N . GLU A 1 75 ? 9.294 13.732 12.349 1.00 86.44 75 GLU A N 1
ATOM 567 C CA . GLU A 1 75 ? 9.395 13.127 11.029 1.00 86.44 75 GLU A CA 1
ATOM 568 C C . GLU A 1 75 ? 8.468 13.840 10.053 1.00 86.44 75 GLU A C 1
ATOM 570 O O . GLU A 1 75 ? 7.263 13.989 10.276 1.00 86.44 75 GLU A O 1
ATOM 575 N N . THR A 1 76 ? 9.025 14.289 8.933 1.00 77.19 76 THR A N 1
ATOM 576 C CA . THR A 1 76 ? 8.283 15.014 7.884 1.00 77.19 76 THR A CA 1
ATOM 577 C C . THR A 1 76 ? 8.406 14.366 6.512 1.00 77.19 76 THR A C 1
ATOM 579 O O . THR A 1 76 ? 7.570 14.618 5.643 1.00 77.19 76 THR A O 1
ATOM 582 N N . ALA A 1 77 ? 9.407 13.510 6.329 1.00 80.56 77 ALA A N 1
ATOM 583 C CA . ALA A 1 77 ? 9.755 12.958 5.037 1.00 80.56 77 ALA A CA 1
ATOM 584 C C . ALA A 1 77 ? 9.084 11.581 4.824 1.00 80.56 77 ALA A C 1
ATOM 586 O O . ALA A 1 77 ? 8.987 10.817 5.788 1.00 80.56 77 ALA A O 1
ATOM 587 N N . PRO A 1 78 ? 8.565 11.279 3.617 1.00 77.62 78 PRO A N 1
ATOM 588 C CA . PRO A 1 78 ? 7.880 10.017 3.317 1.00 77.62 78 PRO A CA 1
ATOM 589 C C . PRO A 1 78 ? 8.722 8.758 3.541 1.00 77.62 78 PRO A C 1
ATOM 591 O O . PRO A 1 78 ? 8.164 7.712 3.832 1.00 77.62 78 PRO A O 1
ATOM 594 N N . GLU A 1 79 ? 10.046 8.850 3.436 1.00 80.62 79 GLU A N 1
ATOM 595 C CA . GLU A 1 79 ? 10.961 7.728 3.671 1.00 80.62 79 GLU A CA 1
ATOM 596 C C . GLU A 1 79 ? 11.009 7.253 5.133 1.00 80.62 79 GLU A C 1
ATOM 598 O O . GLU A 1 79 ? 11.534 6.178 5.399 1.00 80.62 79 GLU A O 1
ATOM 603 N N . PHE A 1 80 ? 10.460 8.039 6.063 1.00 82.38 80 PHE A N 1
ATOM 604 C CA . PHE A 1 80 ? 10.284 7.672 7.472 1.00 82.38 80 PHE A CA 1
ATOM 605 C C . PHE A 1 80 ? 8.818 7.352 7.793 1.00 82.38 80 PHE A C 1
ATOM 607 O O . PHE A 1 80 ? 8.407 7.418 8.943 1.00 82.38 80 PHE A O 1
ATOM 614 N N . ALA A 1 81 ? 7.980 7.125 6.778 1.00 87.69 81 ALA A N 1
ATOM 615 C CA . ALA A 1 81 ? 6.596 6.751 7.010 1.00 87.69 81 ALA A CA 1
ATOM 616 C C . ALA A 1 81 ? 6.492 5.275 7.395 1.00 87.69 81 ALA A C 1
ATOM 618 O O . ALA A 1 81 ? 6.868 4.398 6.616 1.00 87.69 81 ALA A O 1
ATOM 619 N N . ASP A 1 82 ? 5.851 5.007 8.523 1.00 90.88 82 ASP A N 1
ATOM 620 C CA . ASP A 1 82 ? 5.408 3.663 8.869 1.00 90.88 82 ASP A CA 1
ATOM 621 C C . ASP A 1 82 ? 4.138 3.314 8.097 1.00 90.88 82 ASP A C 1
ATOM 623 O O . ASP A 1 82 ? 3.282 4.171 7.834 1.00 90.88 82 ASP A O 1
ATOM 627 N N . THR A 1 83 ? 3.962 2.030 7.794 1.00 92.38 83 THR A N 1
ATOM 628 C CA . THR A 1 83 ? 2.727 1.544 7.172 1.00 92.38 83 THR A CA 1
ATOM 629 C C . THR A 1 83 ? 1.757 1.036 8.231 1.00 92.38 83 THR A C 1
ATOM 631 O O . THR A 1 83 ? 2.044 0.079 8.948 1.00 92.38 83 THR A O 1
ATOM 634 N N . LEU A 1 84 ? 0.558 1.622 8.279 1.00 93.81 84 LEU A N 1
ATOM 635 C CA . LEU A 1 84 ? -0.527 1.211 9.168 1.00 93.81 84 LEU A CA 1
ATOM 636 C C . LEU A 1 84 ? -1.771 0.826 8.359 1.00 93.81 84 LEU A C 1
ATOM 638 O O . LEU A 1 84 ? -2.316 1.628 7.597 1.00 93.81 84 LEU A O 1
ATOM 642 N N . VAL A 1 85 ? -2.283 -0.387 8.582 1.00 95.81 85 VAL A N 1
ATOM 643 C CA . VAL A 1 85 ? -3.608 -0.797 8.106 1.00 95.81 85 VAL A CA 1
ATOM 644 C C . VAL A 1 85 ? -4.555 -0.958 9.277 1.00 95.81 85 VAL A C 1
ATOM 646 O O . VAL A 1 85 ? -4.340 -1.770 10.178 1.00 95.81 85 VAL A O 1
ATOM 649 N N . ILE A 1 86 ? -5.669 -0.239 9.206 1.00 97.25 86 ILE A N 1
ATOM 650 C CA . ILE A 1 86 ? -6.782 -0.371 10.143 1.00 97.25 86 ILE A CA 1
ATOM 651 C C . ILE A 1 86 ? -8.046 -0.789 9.403 1.00 97.25 86 ILE A C 1
ATOM 653 O O . ILE A 1 86 ? -8.202 -0.592 8.197 1.00 97.25 86 ILE A O 1
ATOM 657 N N . SER A 1 87 ? -8.979 -1.357 10.149 1.00 97.88 87 SER A N 1
ATOM 658 C CA . SER A 1 87 ? -10.261 -1.823 9.635 1.00 97.88 87 SER A CA 1
ATOM 659 C C . SER A 1 87 ? -11.393 -1.420 10.564 1.00 97.88 87 SER A C 1
ATOM 661 O O . SER A 1 87 ? -11.205 -1.346 11.778 1.00 97.88 87 SER A O 1
ATOM 663 N N . VAL A 1 88 ? -12.564 -1.142 9.999 1.00 97.81 88 VAL A N 1
ATOM 664 C CA . VAL A 1 88 ? -13.771 -0.779 10.735 1.00 97.81 88 VAL A CA 1
ATOM 665 C C . VAL A 1 88 ? -14.921 -1.680 10.308 1.00 97.81 88 VAL A C 1
ATOM 667 O O . VAL A 1 88 ? -15.308 -1.699 9.140 1.00 97.81 88 VAL A O 1
ATOM 670 N N . ALA A 1 89 ? -15.513 -2.368 11.282 1.00 97.50 89 ALA A N 1
ATOM 671 C CA . ALA A 1 89 ? -16.744 -3.136 11.123 1.00 97.50 89 ALA A CA 1
ATOM 672 C C . ALA A 1 89 ? -17.600 -2.989 12.385 1.00 97.50 89 ALA A C 1
ATOM 674 O O . ALA A 1 89 ? -17.079 -3.011 13.501 1.00 97.50 89 ALA A O 1
ATOM 675 N N . ASN A 1 90 ? -18.920 -2.847 12.232 1.00 95.44 90 ASN A N 1
ATOM 676 C CA . ASN A 1 90 ? -19.865 -2.758 13.356 1.00 95.44 90 ASN A CA 1
ATOM 677 C C . ASN A 1 90 ? -19.468 -1.711 14.420 1.00 95.44 90 ASN A C 1
ATOM 679 O O . ASN A 1 90 ? -19.482 -2.000 15.615 1.00 95.44 90 ASN A O 1
ATOM 683 N N . GLN A 1 91 ? -19.073 -0.506 13.982 1.00 94.00 91 GLN A N 1
ATOM 684 C CA . GLN A 1 91 ? -18.619 0.597 14.851 1.00 94.00 91 GLN A CA 1
ATOM 685 C C . GLN A 1 91 ? -17.389 0.264 15.719 1.00 94.00 91 GLN A C 1
ATOM 687 O O . GLN A 1 91 ? -17.115 0.948 16.702 1.00 94.00 91 GLN A O 1
ATOM 692 N N . ARG A 1 92 ? -16.625 -0.773 15.365 1.00 96.12 92 ARG A N 1
ATOM 693 C CA . ARG A 1 92 ? -15.375 -1.135 16.034 1.00 96.12 92 ARG A CA 1
ATOM 694 C C . ARG A 1 92 ? -14.226 -1.016 15.062 1.00 96.12 92 ARG A C 1
ATOM 696 O O . ARG A 1 92 ? -14.329 -1.485 13.931 1.00 96.12 92 ARG A O 1
ATOM 703 N N . CYS A 1 93 ? -13.143 -0.419 15.532 1.00 97.31 93 CYS A N 1
ATOM 704 C CA . CYS A 1 93 ? -11.900 -0.347 14.793 1.00 97.31 93 CYS A CA 1
ATOM 705 C C . CYS A 1 93 ? -10.929 -1.435 15.267 1.00 97.31 93 CYS A C 1
ATOM 707 O O . CYS A 1 93 ? -10.892 -1.758 16.456 1.00 97.31 93 CYS A O 1
ATOM 709 N N . ARG A 1 94 ? -10.170 -2.013 14.334 1.00 96.81 94 ARG A N 1
ATOM 710 C CA . ARG A 1 94 ? -9.069 -2.940 14.608 1.00 96.81 94 ARG A CA 1
ATOM 711 C C . ARG A 1 94 ? -7.848 -2.555 13.791 1.00 96.81 94 ARG A C 1
ATOM 713 O O . ARG A 1 94 ? -7.963 -2.384 12.576 1.00 96.81 94 ARG A O 1
ATOM 720 N N . GLU A 1 95 ? -6.700 -2.499 14.449 1.00 95.44 95 GLU A N 1
ATOM 721 C CA . GLU A 1 95 ? -5.407 -2.552 13.779 1.00 95.44 95 GLU A CA 1
ATOM 722 C C . GLU A 1 95 ? -5.228 -3.938 13.154 1.00 95.44 95 GLU A C 1
ATOM 724 O O . GLU A 1 95 ? -5.537 -4.960 13.774 1.00 95.44 95 GLU A O 1
ATOM 729 N N . ARG A 1 96 ? -4.823 -3.966 11.886 1.00 94.62 96 ARG A N 1
ATOM 730 C CA . ARG A 1 96 ? -4.603 -5.197 11.121 1.00 94.62 96 ARG A CA 1
ATOM 731 C C . ARG A 1 96 ? -3.126 -5.428 10.859 1.00 94.62 96 ARG A C 1
ATOM 733 O O . ARG A 1 96 ? -2.687 -6.569 10.905 1.00 94.62 96 ARG A O 1
ATOM 740 N N . TYR A 1 97 ? -2.396 -4.355 10.587 1.00 90.81 97 TYR A N 1
ATOM 741 C CA . TYR A 1 97 ? -0.992 -4.391 10.220 1.00 90.81 97 TYR A CA 1
ATOM 742 C C . TYR A 1 97 ? -0.326 -3.098 10.668 1.00 90.81 97 TYR A C 1
ATOM 744 O O . TYR A 1 97 ? -0.890 -2.026 10.448 1.00 90.81 97 TYR A O 1
ATOM 752 N N . PHE A 1 98 ? 0.858 -3.211 11.252 1.00 89.31 98 PHE A N 1
ATOM 753 C CA . PHE A 1 98 ? 1.725 -2.087 11.558 1.00 89.31 98 PHE A CA 1
ATOM 754 C C . PHE A 1 98 ? 3.160 -2.507 11.248 1.00 89.31 98 PHE A C 1
ATOM 756 O O . PHE A 1 98 ? 3.637 -3.505 11.792 1.00 89.31 98 PHE A O 1
ATOM 763 N N . ASP A 1 99 ? 3.808 -1.778 10.346 1.00 84.25 99 ASP A N 1
ATOM 764 C CA . ASP A 1 99 ? 5.205 -1.981 9.977 1.00 84.25 99 ASP A CA 1
ATOM 765 C C . ASP A 1 99 ? 5.994 -0.692 10.207 1.00 84.25 99 ASP A C 1
ATOM 767 O O . ASP A 1 99 ? 5.951 0.201 9.352 1.00 84.25 99 ASP A O 1
ATOM 771 N N . PRO A 1 100 ? 6.693 -0.601 11.355 1.00 74.81 100 PRO A N 1
ATOM 772 C CA . PRO A 1 100 ? 7.515 0.551 11.697 1.00 74.81 100 PRO A CA 1
ATOM 773 C C . PRO A 1 100 ? 8.873 0.568 10.983 1.00 74.81 100 PRO A C 1
ATOM 775 O O . PRO A 1 100 ? 9.674 1.475 11.170 1.00 74.81 100 PRO A O 1
ATOM 778 N N . SER A 1 101 ? 9.207 -0.492 10.242 1.00 70.56 101 SER A N 1
ATOM 779 C CA . SER A 1 101 ? 10.477 -0.566 9.515 1.00 70.56 101 SER A CA 1
ATOM 780 C C . SER A 1 101 ? 10.365 -0.002 8.102 1.00 70.56 101 SER A C 1
ATOM 782 O O . SER A 1 101 ? 11.380 0.308 7.481 1.00 70.56 101 SER A O 1
ATOM 784 N N . GLY A 1 102 ? 9.139 0.098 7.576 1.00 63.72 102 GLY A N 1
ATOM 785 C CA . GLY A 1 102 ? 8.894 0.428 6.175 1.00 63.72 102 GLY A CA 1
ATOM 786 C C . GLY A 1 102 ? 9.482 -0.597 5.197 1.00 63.72 102 GLY A C 1
ATOM 787 O O . GLY A 1 102 ? 9.489 -0.341 3.994 1.00 63.72 102 GLY A O 1
ATOM 788 N N . GLU A 1 103 ? 9.970 -1.751 5.677 1.00 66.88 103 GLU A N 1
ATOM 789 C CA . GLU A 1 103 ? 10.613 -2.776 4.845 1.00 66.88 103 GLU A CA 1
ATOM 790 C C . GLU A 1 103 ? 9.610 -3.537 3.963 1.00 66.88 103 GLU A C 1
ATOM 792 O O . GLU A 1 103 ? 10.018 -4.289 3.078 1.00 66.88 103 GLU A O 1
ATOM 797 N N . GLY A 1 104 ? 8.305 -3.292 4.130 1.00 65.00 104 GLY A N 1
ATOM 798 C CA . GLY A 1 104 ? 7.302 -3.632 3.128 1.00 65.00 104 GLY A CA 1
ATOM 799 C C . GLY A 1 104 ? 6.908 -5.100 3.193 1.00 65.00 104 GLY A C 1
ATOM 800 O O . GLY A 1 104 ? 7.235 -5.908 2.323 1.00 65.00 104 GLY A O 1
ATOM 801 N N . GLY A 1 105 ? 6.159 -5.462 4.233 1.00 79.88 105 GLY A N 1
ATOM 802 C CA . GLY A 1 105 ? 5.480 -6.752 4.282 1.00 79.88 105 GLY A CA 1
ATOM 803 C C . GLY A 1 105 ? 4.252 -6.804 3.367 1.00 79.88 105 GLY A C 1
ATOM 804 O O . GLY A 1 105 ? 3.558 -5.817 3.130 1.00 79.88 105 GLY A O 1
ATOM 805 N N . SER A 1 106 ? 3.929 -8.009 2.897 1.00 90.00 106 SER A N 1
ATOM 806 C CA . SER A 1 106 ? 2.699 -8.270 2.146 1.00 90.00 106 SER A CA 1
ATOM 807 C C . SER A 1 106 ? 1.463 -7.935 2.989 1.00 90.00 106 SER A C 1
ATOM 809 O O . SER A 1 106 ? 1.235 -8.546 4.039 1.00 90.00 106 SER A O 1
ATOM 811 N N . LEU A 1 107 ? 0.622 -7.011 2.509 1.00 93.62 107 LEU A N 1
ATOM 812 C CA . LEU A 1 107 ? -0.632 -6.651 3.177 1.00 93.62 107 LEU A CA 1
ATOM 813 C C . LEU A 1 107 ? -1.563 -7.861 3.307 1.00 93.62 107 LEU A C 1
ATOM 815 O O . LEU A 1 107 ? -2.265 -8.002 4.310 1.00 93.62 107 LEU A O 1
ATOM 819 N N . SER A 1 108 ? -1.560 -8.764 2.324 1.00 94.81 108 SER A N 1
ATOM 820 C CA . SER A 1 108 ? -2.410 -9.958 2.347 1.00 94.81 108 SER A CA 1
ATOM 821 C C . SER A 1 108 ? -2.076 -10.954 3.459 1.00 94.81 108 SER A C 1
ATOM 823 O O . SER A 1 108 ? -2.905 -11.805 3.784 1.00 94.81 108 SER A O 1
ATOM 825 N N . SER A 1 109 ? -0.925 -10.808 4.124 1.00 92.00 109 SER A N 1
ATOM 826 C CA . SER A 1 109 ? -0.624 -11.547 5.355 1.00 92.00 109 SER A CA 1
ATOM 827 C C . SER A 1 109 ? -1.527 -11.154 6.537 1.00 92.00 109 SER A C 1
ATOM 829 O O . SER A 1 109 ? -1.704 -11.945 7.465 1.00 92.00 109 SER A O 1
ATOM 831 N N . ALA A 1 110 ? -2.120 -9.957 6.495 1.00 92.94 110 ALA A N 1
ATOM 832 C CA . ALA A 1 110 ? -2.863 -9.352 7.599 1.00 92.94 110 ALA A CA 1
ATOM 833 C C . ALA A 1 110 ? -4.336 -9.042 7.276 1.00 92.94 110 ALA A C 1
ATOM 835 O O . ALA A 1 110 ? -5.176 -8.973 8.180 1.00 92.94 110 ALA A O 1
ATOM 836 N N . ILE A 1 111 ? -4.670 -8.842 5.998 1.00 95.25 111 ILE A N 1
ATOM 837 C CA . ILE A 1 111 ? -6.027 -8.511 5.539 1.00 95.25 111 ILE A CA 1
ATOM 838 C C . ILE A 1 111 ? -6.459 -9.403 4.368 1.00 95.25 111 ILE A C 1
ATOM 840 O O . ILE A 1 111 ? -5.613 -9.989 3.697 1.00 95.25 111 ILE A O 1
ATOM 844 N N . PRO A 1 112 ? -7.769 -9.505 4.064 1.00 96.38 112 PRO A N 1
ATOM 845 C CA . PRO A 1 112 ? -8.234 -10.293 2.926 1.00 96.38 112 PRO A CA 1
ATOM 846 C C . PRO A 1 112 ? -7.559 -9.877 1.609 1.00 96.38 112 PRO A C 1
ATOM 848 O O . PRO A 1 112 ? -7.458 -8.683 1.325 1.00 96.38 112 PRO A O 1
ATOM 851 N N . GLN A 1 113 ? -7.193 -10.846 0.757 1.00 95.81 113 GLN A N 1
ATOM 852 C CA . GLN A 1 113 ? -6.498 -10.601 -0.524 1.00 95.81 113 GLN A CA 1
ATOM 853 C C . GLN A 1 113 ? -7.174 -9.523 -1.382 1.00 95.81 113 GLN A C 1
ATOM 855 O O . GLN A 1 113 ? -6.512 -8.700 -2.009 1.00 95.81 113 GLN A O 1
ATOM 860 N N . ALA A 1 114 ? -8.510 -9.514 -1.416 1.00 96.94 114 ALA A N 1
ATOM 861 C CA . ALA A 1 114 ? -9.270 -8.516 -2.161 1.00 96.94 114 ALA A CA 1
ATOM 862 C C . ALA A 1 114 ? -9.045 -7.092 -1.625 1.00 96.94 114 ALA A C 1
ATOM 864 O O . ALA A 1 114 ? -8.943 -6.159 -2.417 1.00 96.94 114 ALA A O 1
ATOM 865 N N . ALA A 1 115 ? -8.933 -6.923 -0.303 1.00 97.50 115 ALA A N 1
ATOM 866 C CA . ALA A 1 115 ? -8.632 -5.634 0.309 1.00 97.50 115 ALA A CA 1
ATOM 867 C C . ALA A 1 115 ? -7.173 -5.233 0.047 1.00 97.50 115 ALA A C 1
ATOM 869 O O . ALA A 1 115 ? -6.940 -4.111 -0.396 1.00 97.50 115 ALA A O 1
ATOM 870 N N . ALA A 1 116 ? -6.223 -6.161 0.227 1.00 97.25 116 ALA A N 1
ATOM 871 C CA . ALA A 1 116 ? -4.800 -5.945 -0.057 1.00 97.25 116 ALA A CA 1
ATOM 872 C C . ALA A 1 116 ? -4.580 -5.444 -1.490 1.00 97.25 116 ALA A C 1
ATOM 874 O O . ALA A 1 116 ? -4.071 -4.346 -1.681 1.00 97.25 116 ALA A O 1
ATOM 875 N N . ARG A 1 117 ? -5.098 -6.166 -2.491 1.00 97.75 117 ARG A N 1
ATOM 876 C CA . ARG A 1 117 ? -5.047 -5.770 -3.910 1.00 97.75 117 ARG A CA 1
ATOM 877 C C . ARG A 1 117 ? -5.535 -4.338 -4.151 1.00 97.75 117 ARG A C 1
ATOM 879 O O . ARG A 1 117 ? -4.864 -3.564 -4.828 1.00 97.75 117 ARG A O 1
ATOM 886 N N . GLN A 1 118 ? -6.693 -3.975 -3.597 1.00 98.38 118 GLN A N 1
ATOM 887 C CA . GLN A 1 118 ? -7.282 -2.647 -3.805 1.00 98.38 118 GLN A CA 1
ATOM 888 C C . GLN A 1 118 ? -6.495 -1.530 -3.113 1.00 98.38 118 GLN A C 1
ATOM 890 O O . GLN A 1 118 ? -6.383 -0.438 -3.669 1.00 98.38 118 GLN A O 1
ATOM 895 N N . LEU A 1 119 ? -5.958 -1.779 -1.917 1.00 97.69 119 LEU A N 1
ATOM 896 C CA . LEU A 1 119 ? -5.150 -0.795 -1.196 1.00 97.69 119 LEU A CA 1
ATOM 897 C C . LEU A 1 119 ? -3.778 -0.611 -1.852 1.00 97.69 119 LEU A C 1
ATOM 899 O O . LEU A 1 119 ? -3.369 0.527 -2.065 1.00 97.69 119 LEU A O 1
ATOM 903 N N . THR A 1 120 ? -3.121 -1.696 -2.268 1.00 97.31 120 THR A N 1
ATOM 904 C CA . THR A 1 120 ? -1.857 -1.643 -3.019 1.00 97.31 120 THR A CA 1
ATOM 905 C C . THR A 1 120 ? -2.025 -0.911 -4.353 1.00 97.31 120 THR A C 1
ATOM 907 O O . THR A 1 120 ? -1.193 -0.084 -4.716 1.00 97.31 120 THR A O 1
ATOM 910 N N . LEU A 1 121 ? -3.134 -1.128 -5.071 1.00 98.12 121 LEU A N 1
ATOM 911 C CA . LEU A 1 121 ? -3.439 -0.366 -6.287 1.00 98.12 121 LEU A CA 1
ATOM 912 C C . LEU A 1 121 ? -3.568 1.137 -6.015 1.00 98.12 121 LEU A C 1
ATOM 914 O O . LEU A 1 121 ? -3.003 1.936 -6.759 1.00 98.12 121 LEU A O 1
ATOM 918 N N . GLN A 1 122 ? -4.279 1.527 -4.956 1.00 97.81 122 GLN A N 1
ATOM 919 C CA . GLN A 1 122 ? -4.412 2.936 -4.573 1.00 97.81 122 GLN A CA 1
ATOM 920 C C . GLN A 1 122 ? -3.070 3.553 -4.164 1.00 97.81 122 GLN A C 1
ATOM 922 O O . GLN A 1 122 ? -2.802 4.698 -4.526 1.00 97.81 122 GLN A O 1
ATOM 927 N N . ALA A 1 123 ? -2.207 2.792 -3.484 1.00 95.56 123 ALA A N 1
ATOM 928 C CA . ALA A 1 123 ? -0.855 3.228 -3.146 1.00 95.56 123 ALA A CA 1
ATOM 929 C C . ALA A 1 123 ? -0.043 3.566 -4.406 1.00 95.56 123 ALA A C 1
ATOM 931 O O . ALA A 1 123 ? 0.412 4.701 -4.549 1.00 95.56 123 ALA A O 1
ATOM 932 N N . TYR A 1 124 ? 0.020 2.656 -5.383 1.00 96.88 124 TYR A N 1
ATOM 933 C CA . TYR A 1 124 ? 0.693 2.934 -6.655 1.00 96.88 124 TYR A CA 1
ATOM 934 C C . TYR A 1 124 ? 0.042 4.079 -7.442 1.00 96.88 124 TYR A C 1
ATOM 936 O O . TYR A 1 124 ? 0.740 4.869 -8.072 1.00 96.88 124 TYR A O 1
ATOM 944 N N . GLN A 1 125 ? -1.289 4.204 -7.437 1.00 97.81 125 GLN A N 1
ATOM 945 C CA . GLN A 1 125 ? -1.967 5.328 -8.096 1.00 97.81 125 GLN A CA 1
ATOM 946 C C . GLN A 1 125 ? -1.560 6.666 -7.483 1.00 97.81 125 GLN A C 1
ATOM 948 O O . GLN A 1 125 ? -1.302 7.625 -8.215 1.00 97.81 125 GLN A O 1
ATOM 953 N N . ARG A 1 126 ? -1.484 6.727 -6.151 1.00 94.94 126 ARG A N 1
ATOM 954 C CA . ARG A 1 126 ? -1.013 7.908 -5.434 1.00 94.94 126 ARG A CA 1
ATOM 955 C C . ARG A 1 126 ? 0.448 8.200 -5.769 1.00 94.94 126 ARG A C 1
ATOM 957 O O . ARG A 1 126 ? 0.761 9.349 -6.063 1.00 94.94 126 ARG A O 1
ATOM 964 N N . GLU A 1 127 ? 1.313 7.193 -5.777 1.00 94.44 127 GLU A N 1
ATOM 965 C CA . GLU A 1 127 ? 2.722 7.364 -6.132 1.00 94.44 127 GLU A CA 1
ATOM 966 C C . GLU A 1 127 ? 2.871 7.887 -7.570 1.00 94.44 127 GLU A C 1
ATOM 968 O O . GLU A 1 127 ? 3.495 8.921 -7.798 1.00 94.44 127 GLU A O 1
ATOM 973 N N . ILE A 1 128 ? 2.177 7.285 -8.541 1.00 96.75 128 ILE A N 1
ATOM 974 C CA . ILE A 1 128 ? 2.137 7.771 -9.930 1.00 96.75 128 ILE A CA 1
ATOM 975 C C . ILE A 1 128 ? 1.657 9.226 -9.998 1.00 96.75 128 ILE A C 1
ATOM 977 O O . ILE A 1 128 ? 2.198 10.004 -10.784 1.00 96.75 128 ILE A O 1
ATOM 981 N N . ALA A 1 129 ? 0.658 9.610 -9.202 1.00 96.00 129 ALA A N 1
ATOM 982 C CA . ALA A 1 129 ? 0.174 10.987 -9.163 1.00 96.00 129 ALA A CA 1
ATOM 983 C C . ALA A 1 129 ? 1.205 11.969 -8.574 1.00 96.00 129 ALA A C 1
ATOM 985 O O . ALA A 1 129 ? 1.187 13.146 -8.932 1.00 96.00 129 ALA A O 1
ATOM 986 N N . GLN A 1 130 ? 2.097 11.505 -7.695 1.00 92.88 130 GLN A N 1
ATOM 987 C CA . GLN A 1 130 ? 3.111 12.328 -7.030 1.00 92.88 130 GLN A CA 1
ATOM 988 C C . GLN A 1 130 ? 4.406 12.458 -7.839 1.00 92.88 130 GLN A C 1
ATOM 990 O O . GLN A 1 130 ? 4.914 13.567 -7.994 1.00 92.88 130 GLN A O 1
ATOM 995 N N . VAL A 1 131 ? 4.936 11.346 -8.357 1.00 95.81 131 VAL A N 1
ATOM 996 C CA . VAL A 1 131 ? 6.267 11.292 -8.997 1.00 95.81 131 VAL A CA 1
ATOM 997 C C . VAL A 1 131 ? 6.224 10.908 -10.478 1.00 95.81 131 VAL A C 1
ATOM 999 O O . VAL A 1 131 ? 7.221 11.026 -11.189 1.00 95.81 131 VAL A O 1
ATOM 1002 N N . GLY A 1 132 ? 5.055 10.515 -10.983 1.00 97.19 132 GLY A N 1
ATOM 1003 C CA . GLY A 1 132 ? 4.846 10.174 -12.384 1.00 97.19 132 GLY A CA 1
ATOM 1004 C C . GLY A 1 132 ? 5.086 8.699 -12.700 1.00 97.19 132 GLY A C 1
ATOM 1005 O O . GLY A 1 132 ? 5.900 8.005 -12.095 1.00 97.19 132 GLY A O 1
ATOM 1006 N N . ARG A 1 133 ? 4.385 8.217 -13.731 1.00 98.06 133 ARG A N 1
ATOM 1007 C CA . ARG A 1 133 ? 4.398 6.809 -14.155 1.00 98.06 133 ARG A CA 1
ATOM 1008 C C . ARG A 1 133 ? 5.792 6.282 -14.500 1.00 98.06 133 ARG A C 1
ATOM 1010 O O . ARG A 1 133 ? 6.112 5.152 -14.151 1.00 98.06 133 ARG A O 1
ATOM 1017 N N . SER A 1 134 ? 6.597 7.074 -15.209 1.00 98.06 134 SER A N 1
ATOM 1018 C CA . SER A 1 134 ? 7.934 6.649 -15.638 1.00 98.06 134 SER A CA 1
ATOM 1019 C C . SER A 1 134 ? 8.866 6.414 -14.454 1.00 98.06 134 SER A C 1
ATOM 1021 O O . SER A 1 134 ? 9.660 5.484 -14.503 1.00 98.06 134 SER A O 1
ATOM 1023 N N . HIS A 1 135 ? 8.736 7.217 -13.392 1.00 97.31 135 HIS A N 1
ATOM 1024 C CA . HIS A 1 135 ? 9.519 7.037 -12.174 1.00 97.31 135 HIS A CA 1
ATOM 1025 C C . HIS A 1 135 ? 9.133 5.735 -11.472 1.00 97.31 135 HIS A C 1
ATOM 1027 O O . HIS A 1 135 ? 9.995 4.906 -11.224 1.00 97.31 135 HIS A O 1
ATOM 1033 N N . VAL A 1 136 ? 7.832 5.487 -11.286 1.00 97.00 136 VAL A N 1
ATOM 1034 C CA . VAL A 1 136 ? 7.341 4.227 -10.700 1.00 97.00 136 VAL A CA 1
ATOM 1035 C C . VAL A 1 136 ? 7.786 3.004 -11.515 1.00 97.00 136 VAL A C 1
ATOM 1037 O O . VAL A 1 136 ? 8.199 1.996 -10.950 1.00 97.00 136 VAL A O 1
ATOM 1040 N N . GLN A 1 137 ? 7.753 3.082 -12.852 1.00 98.25 137 GLN A N 1
ATOM 1041 C CA . GLN A 1 137 ? 8.253 1.999 -13.706 1.00 98.25 137 GLN A CA 1
ATOM 1042 C C . GLN A 1 137 ? 9.755 1.753 -13.511 1.00 98.25 137 GLN A C 1
ATOM 1044 O O . GLN A 1 137 ? 10.171 0.597 -13.508 1.00 98.25 137 GLN A O 1
ATOM 1049 N N . GLN A 1 138 ? 10.546 2.819 -13.364 1.00 97.69 138 GLN A N 1
ATOM 1050 C CA . GLN A 1 138 ? 11.975 2.709 -13.095 1.00 97.69 138 GLN A CA 1
ATOM 1051 C C . GLN A 1 138 ? 12.229 2.057 -11.732 1.00 97.69 138 GLN A C 1
ATOM 1053 O O . GLN A 1 138 ? 12.993 1.105 -11.673 1.00 97.69 138 GLN A O 1
ATOM 1058 N N . THR A 1 139 ? 11.520 2.473 -10.679 1.00 94.75 139 THR A N 1
ATOM 1059 C CA . THR A 1 139 ? 11.628 1.861 -9.346 1.00 94.75 139 THR A CA 1
ATOM 1060 C C . THR A 1 139 ? 11.334 0.358 -9.384 1.00 94.75 139 THR A C 1
ATOM 1062 O O . TH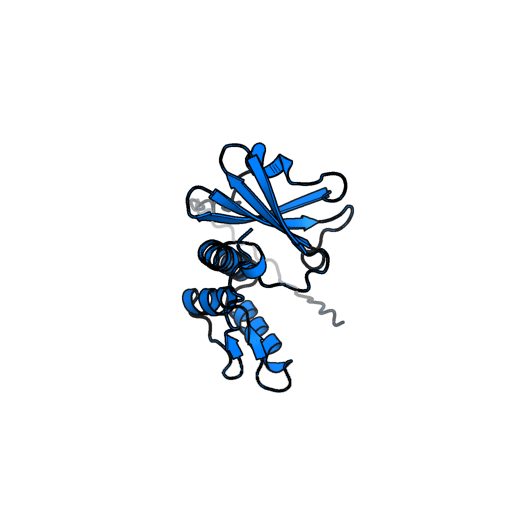R A 1 139 ? 12.061 -0.433 -8.794 1.00 94.75 139 THR A O 1
ATOM 1065 N N . ILE A 1 140 ? 10.305 -0.063 -10.128 1.00 95.38 140 ILE A N 1
ATOM 1066 C CA . ILE A 1 140 ? 9.971 -1.483 -10.327 1.00 95.38 140 ILE A CA 1
ATOM 1067 C C . ILE A 1 140 ? 11.108 -2.245 -11.022 1.00 95.38 140 ILE A C 1
ATOM 1069 O O . ILE A 1 140 ? 11.421 -3.371 -10.631 1.00 95.38 140 ILE A O 1
ATOM 1073 N N . ASP A 1 141 ? 11.696 -1.665 -12.072 1.00 95.94 141 ASP A N 1
ATOM 1074 C CA . ASP A 1 141 ? 12.799 -2.294 -12.802 1.00 95.94 141 ASP A CA 1
ATOM 1075 C C . ASP A 1 141 ? 14.064 -2.385 -11.919 1.00 95.94 141 ASP A C 1
ATOM 1077 O O . ASP A 1 141 ? 14.695 -3.442 -11.890 1.00 95.94 141 ASP A O 1
ATOM 1081 N N . ASP A 1 142 ? 14.382 -1.332 -11.157 1.00 94.25 142 ASP A N 1
ATOM 1082 C CA . ASP A 1 142 ? 15.544 -1.263 -10.259 1.00 94.25 142 ASP A CA 1
ATOM 1083 C C . ASP A 1 142 ? 15.425 -2.290 -9.115 1.00 94.25 142 ASP A C 1
ATOM 1085 O O . ASP A 1 142 ? 16.325 -3.109 -8.925 1.00 94.25 142 ASP A O 1
ATOM 1089 N N . LEU A 1 143 ? 14.270 -2.355 -8.436 1.00 90.25 143 LEU A N 1
ATOM 1090 C CA . LEU A 1 143 ? 14.011 -3.334 -7.368 1.00 90.25 143 LEU A CA 1
ATOM 1091 C C . LEU A 1 143 ? 14.159 -4.786 -7.843 1.00 90.25 143 LEU A C 1
ATOM 1093 O O . LEU A 1 143 ? 14.630 -5.653 -7.106 1.00 90.25 143 LEU A O 1
ATOM 1097 N N . ALA A 1 144 ? 13.738 -5.080 -9.074 1.00 91.38 144 ALA A N 1
ATOM 1098 C CA . ALA A 1 144 ? 13.888 -6.417 -9.631 1.00 91.38 144 ALA A CA 1
ATOM 1099 C C . ALA A 1 144 ? 15.323 -6.711 -10.088 1.00 91.38 144 ALA A C 1
ATOM 1101 O O . ALA A 1 144 ? 15.731 -7.871 -10.046 1.00 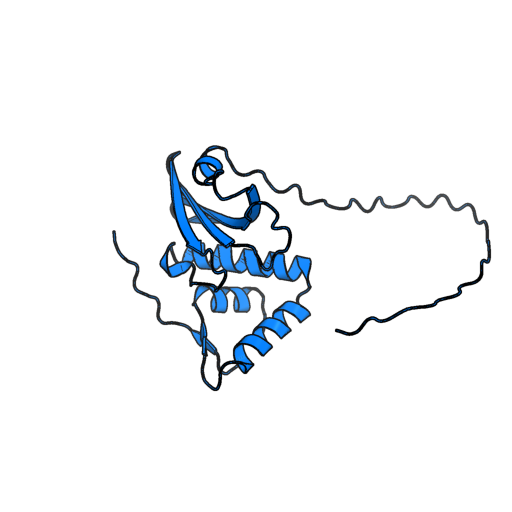91.38 144 ALA A O 1
ATOM 1102 N N . ALA A 1 145 ? 16.075 -5.703 -10.536 1.00 90.94 145 ALA A N 1
ATOM 1103 C CA . ALA A 1 145 ? 17.470 -5.849 -10.947 1.00 90.94 145 ALA A CA 1
ATOM 1104 C C . ALA A 1 145 ? 18.418 -6.056 -9.755 1.00 90.94 145 ALA A C 1
ATOM 1106 O O . ALA A 1 145 ? 19.402 -6.786 -9.885 1.00 90.94 145 ALA A O 1
ATOM 1107 N N . ASP A 1 146 ? 18.093 -5.476 -8.597 1.00 89.44 146 ASP A N 1
ATOM 1108 C CA . ASP A 1 146 ? 18.851 -5.650 -7.352 1.00 89.44 146 ASP A CA 1
ATOM 1109 C C . ASP A 1 146 ? 18.815 -7.100 -6.835 1.00 89.44 146 ASP A C 1
ATOM 1111 O O . ASP A 1 146 ? 19.735 -7.560 -6.151 1.00 89.44 146 ASP A O 1
ATOM 1115 N N . ALA A 1 147 ? 17.794 -7.874 -7.215 1.00 83.56 147 ALA A N 1
ATOM 1116 C CA . ALA A 1 147 ? 17.763 -9.303 -6.954 1.00 83.56 147 ALA A CA 1
ATOM 1117 C C . ALA A 1 147 ? 18.722 -10.047 -7.902 1.00 83.56 147 ALA A C 1
ATOM 1119 O O . ALA A 1 147 ? 18.534 -10.059 -9.118 1.00 83.56 147 ALA A O 1
ATOM 1120 N N . GLN A 1 148 ? 19.718 -10.754 -7.351 1.00 78.94 148 GLN A N 1
ATOM 1121 C CA . GLN A 1 148 ? 20.677 -11.587 -8.102 1.00 78.94 148 GLN A CA 1
ATOM 1122 C C . GLN A 1 148 ? 20.040 -12.868 -8.701 1.00 78.94 148 GLN A C 1
ATOM 1124 O O . GLN A 1 148 ? 20.577 -13.968 -8.568 1.00 78.94 148 GLN A O 1
ATOM 1129 N N . GLY A 1 149 ? 18.869 -12.766 -9.338 1.00 88.12 149 GLY A N 1
ATOM 1130 C CA . GLY A 1 149 ? 18.137 -13.891 -9.913 1.00 88.12 149 GLY A CA 1
ATOM 1131 C C . GLY A 1 149 ? 16.624 -13.685 -9.933 1.00 88.12 149 GLY A C 1
ATOM 1132 O O . GLY A 1 149 ? 16.126 -12.593 -10.194 1.00 88.12 149 GLY A O 1
ATOM 1133 N N . VAL A 1 150 ? 15.882 -14.771 -9.699 1.00 89.38 150 VAL A N 1
ATOM 1134 C CA . VAL A 1 150 ? 14.418 -14.733 -9.592 1.00 89.38 150 VAL A CA 1
ATOM 1135 C C . VAL A 1 150 ? 14.020 -14.115 -8.256 1.00 89.38 150 VAL A C 1
ATOM 1137 O O . VAL A 1 150 ? 14.443 -14.596 -7.208 1.00 89.38 150 VAL A O 1
ATOM 1140 N N . VAL A 1 151 ? 13.161 -13.097 -8.299 1.00 92.19 151 VAL A N 1
ATOM 1141 C CA . VAL A 1 151 ? 12.587 -12.452 -7.113 1.00 92.19 151 VAL A CA 1
ATOM 1142 C C . VAL A 1 151 ? 11.111 -12.802 -6.991 1.00 92.19 151 VAL A C 1
ATOM 1144 O O . VAL A 1 151 ? 10.409 -12.962 -7.991 1.00 92.19 151 VAL A O 1
ATOM 1147 N N . THR A 1 152 ? 10.638 -12.957 -5.760 1.00 92.31 152 THR A N 1
ATOM 1148 C CA . THR A 1 152 ? 9.245 -13.301 -5.475 1.00 92.31 152 THR A CA 1
ATOM 1149 C C . THR A 1 152 ? 8.551 -12.103 -4.847 1.00 92.31 152 THR A C 1
ATOM 1151 O O . THR A 1 152 ? 8.999 -11.632 -3.808 1.00 92.31 152 THR A O 1
ATOM 1154 N N . TRP A 1 153 ? 7.478 -11.621 -5.471 1.00 93.81 153 TRP A N 1
ATOM 1155 C CA . TRP A 1 153 ? 6.700 -10.466 -5.012 1.00 93.81 153 TRP A CA 1
ATOM 1156 C C . TRP A 1 153 ? 5.299 -10.879 -4.559 1.00 93.81 153 TRP A C 1
ATOM 1158 O O . TRP A 1 153 ? 4.746 -11.838 -5.115 1.00 93.81 153 TRP A O 1
ATOM 1168 N N . PRO A 1 154 ? 4.695 -10.167 -3.592 1.00 94.00 154 PRO A N 1
ATOM 1169 C CA . PRO A 1 154 ? 3.317 -10.400 -3.179 1.00 94.00 154 PRO A CA 1
ATOM 1170 C C . PRO A 1 154 ? 2.332 -10.365 -4.357 1.00 94.00 154 PRO A C 1
ATOM 1172 O O . PRO A 1 154 ? 2.475 -9.586 -5.304 1.00 94.00 154 PRO A O 1
ATOM 1175 N N . ASP A 1 155 ? 1.296 -11.205 -4.301 1.00 95.62 155 ASP A N 1
ATOM 1176 C CA . ASP A 1 155 ? 0.270 -11.259 -5.350 1.00 95.62 155 ASP A CA 1
ATOM 1177 C C . ASP A 1 155 ? -0.465 -9.922 -5.517 1.00 95.62 155 ASP A C 1
ATOM 1179 O O . ASP A 1 155 ? -0.779 -9.540 -6.645 1.00 95.62 155 ASP A O 1
ATOM 1183 N N . GLU A 1 156 ? -0.709 -9.189 -4.429 1.00 96.31 156 GLU A N 1
ATOM 1184 C CA . GLU A 1 156 ? -1.349 -7.875 -4.475 1.00 96.31 156 GLU A CA 1
ATOM 1185 C C . GLU A 1 156 ? -0.549 -6.832 -5.263 1.00 96.31 156 GLU A C 1
ATOM 1187 O O . GLU A 1 156 ? -1.150 -6.057 -6.010 1.00 96.31 156 GLU A O 1
ATOM 1192 N N . GLU A 1 157 ? 0.782 -6.853 -5.174 1.00 96.31 157 GLU A N 1
ATOM 1193 C CA . GLU A 1 157 ? 1.661 -5.947 -5.919 1.00 96.31 157 GLU A CA 1
ATOM 1194 C C . GLU A 1 157 ? 1.672 -6.295 -7.400 1.00 96.31 157 GLU A C 1
ATOM 1196 O O . GLU A 1 157 ? 1.393 -5.445 -8.248 1.00 96.31 157 GLU A O 1
ATOM 1201 N N . VAL A 1 158 ? 1.899 -7.572 -7.730 1.00 97.00 158 VAL A N 1
ATOM 1202 C CA . VAL A 1 158 ? 1.893 -8.026 -9.127 1.00 97.00 158 VAL A CA 1
ATOM 1203 C C . VAL A 1 158 ? 0.533 -7.769 -9.77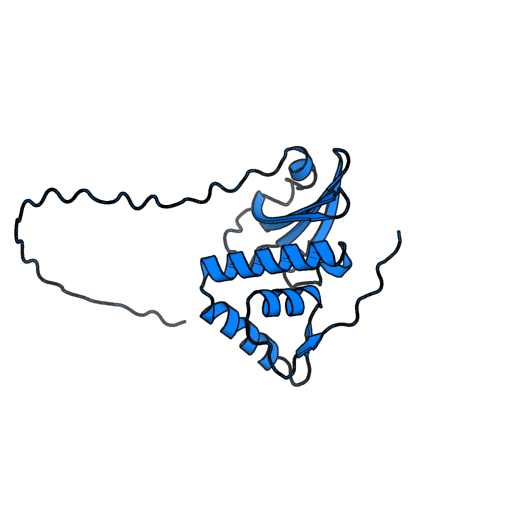6 1.00 97.00 158 VAL A C 1
ATOM 1205 O O . VAL A 1 158 ? 0.458 -7.374 -10.945 1.00 97.00 158 VAL A O 1
ATOM 1208 N N . TRP A 1 159 ? -0.557 -7.969 -9.034 1.00 97.44 159 TRP A N 1
ATOM 1209 C CA . TRP A 1 159 ? -1.898 -7.641 -9.498 1.00 97.44 159 TRP A CA 1
ATOM 1210 C C . TRP A 1 159 ? -2.054 -6.137 -9.759 1.00 97.44 159 TRP A C 1
ATOM 1212 O O . TRP A 1 159 ? -2.502 -5.769 -10.847 1.00 97.44 159 TRP A O 1
ATOM 1222 N N . ALA A 1 160 ? -1.650 -5.274 -8.823 1.00 98.06 160 ALA A N 1
ATOM 1223 C CA . ALA A 1 160 ? -1.769 -3.821 -8.954 1.00 98.06 160 ALA A CA 1
ATOM 1224 C C . ALA A 1 160 ? -0.949 -3.265 -10.131 1.00 98.06 160 ALA A C 1
ATOM 1226 O O . ALA A 1 160 ? -1.480 -2.511 -10.949 1.00 98.06 160 ALA A O 1
ATOM 1227 N N . ILE A 1 161 ? 0.302 -3.708 -10.288 1.00 98.00 161 ILE A N 1
ATOM 1228 C CA . ILE A 1 161 ? 1.186 -3.347 -11.410 1.00 98.00 161 ILE A CA 1
ATOM 1229 C C . ILE A 1 161 ? 0.511 -3.663 -12.750 1.00 98.00 161 ILE A C 1
ATOM 1231 O O . ILE A 1 161 ? 0.477 -2.823 -13.654 1.00 98.00 161 ILE A O 1
ATOM 1235 N N . ARG A 1 162 ? -0.101 -4.849 -12.865 1.00 97.75 162 ARG A N 1
ATOM 1236 C CA . ARG A 1 162 ? -0.839 -5.256 -14.071 1.00 97.75 162 ARG A CA 1
ATOM 1237 C C . ARG A 1 162 ? -2.083 -4.404 -14.310 1.00 97.75 162 ARG A C 1
ATOM 1239 O O . ARG A 1 162 ? -2.313 -4.017 -15.452 1.00 97.75 162 ARG A O 1
ATOM 1246 N N . GLN A 1 163 ? -2.859 -4.085 -13.270 1.00 98.44 163 GLN A N 1
ATOM 1247 C CA . GLN A 1 163 ? -4.030 -3.202 -13.404 1.00 98.44 163 GLN A CA 1
ATOM 1248 C C . GLN A 1 163 ? -3.645 -1.809 -13.906 1.00 98.44 163 GLN A C 1
ATOM 1250 O O . GLN A 1 163 ? -4.380 -1.195 -14.675 1.00 98.44 163 GLN A O 1
ATOM 1255 N N . LEU A 1 164 ? -2.470 -1.324 -13.510 1.00 97.94 164 LEU A N 1
ATOM 1256 C CA . LEU A 1 164 ? -1.941 -0.044 -13.964 1.00 97.94 164 LEU A CA 1
ATOM 1257 C C . LEU A 1 164 ? -1.314 -0.118 -15.358 1.00 97.94 164 LEU A C 1
ATOM 1259 O O . LEU A 1 164 ? -0.905 0.917 -15.881 1.00 97.94 164 LEU A O 1
ATOM 1263 N N . GLY A 1 165 ? -1.211 -1.300 -15.972 1.00 97.94 165 GLY A N 1
ATOM 1264 C CA . GLY A 1 165 ? -0.533 -1.515 -17.252 1.00 97.94 165 GLY A CA 1
ATOM 1265 C C . GLY A 1 165 ? 0.979 -1.271 -17.193 1.00 97.94 165 GLY A C 1
ATOM 1266 O O . GLY A 1 165 ? 1.581 -0.926 -18.211 1.00 97.94 165 GLY A O 1
ATOM 1267 N N . LEU A 1 166 ? 1.579 -1.329 -16.002 1.00 97.81 166 LEU A N 1
ATOM 1268 C CA . LEU A 1 166 ? 3.027 -1.252 -15.821 1.00 97.81 166 LEU A CA 1
ATOM 1269 C C . LEU A 1 166 ? 3.659 -2.592 -16.214 1.00 97.81 166 LEU A C 1
ATOM 1271 O O . LEU A 1 166 ? 3.028 -3.651 -16.128 1.00 97.81 166 LEU A O 1
ATOM 1275 N N . ARG A 1 167 ? 4.906 -2.554 -16.682 1.00 97.62 167 ARG A N 1
ATOM 1276 C CA . ARG A 1 167 ? 5.628 -3.757 -17.094 1.00 97.62 167 ARG A CA 1
ATOM 1277 C C . ARG A 1 167 ? 6.197 -4.445 -15.862 1.00 97.62 167 ARG A C 1
ATOM 1279 O O . ARG A 1 167 ? 6.954 -3.840 -15.111 1.00 97.62 167 ARG A O 1
ATOM 1286 N N . LEU A 1 168 ? 5.876 -5.729 -15.719 1.00 96.62 168 LEU A N 1
ATOM 1287 C CA . LEU A 1 168 ? 6.514 -6.596 -14.737 1.00 96.62 168 LEU A CA 1
ATOM 1288 C C . LEU A 1 168 ? 7.873 -7.086 -15.280 1.00 96.62 168 LEU A C 1
ATOM 1290 O O . LEU A 1 168 ? 7.913 -7.587 -16.411 1.00 96.62 168 LEU A O 1
ATOM 1294 N N . PRO A 1 169 ? 8.970 -6.974 -14.515 1.00 96.25 169 PRO A N 1
ATOM 1295 C CA . PRO A 1 169 ? 10.263 -7.539 -14.894 1.00 96.25 169 PRO A CA 1
ATOM 1296 C C . PRO A 1 169 ? 10.210 -9.070 -15.043 1.00 96.25 169 PRO A C 1
ATOM 1298 O O . PRO A 1 169 ? 9.467 -9.764 -14.347 1.00 96.25 169 PRO A O 1
ATOM 1301 N N . ALA A 1 170 ? 10.989 -9.622 -15.980 1.00 94.50 170 ALA A N 1
ATOM 1302 C CA . ALA A 1 170 ? 10.886 -11.033 -16.383 1.00 94.50 170 ALA A CA 1
ATOM 1303 C C . ALA A 1 170 ? 11.301 -12.034 -15.284 1.00 94.50 170 ALA A C 1
ATOM 1305 O O . ALA A 1 170 ? 10.847 -13.187 -15.275 1.00 94.50 170 ALA A O 1
ATOM 1306 N N . ASN A 1 171 ? 12.162 -11.591 -14.367 1.00 94.94 171 ASN A N 1
ATOM 1307 C CA . ASN A 1 171 ? 12.651 -12.356 -13.226 1.00 94.94 171 ASN A CA 1
ATOM 1308 C C . ASN A 1 171 ? 11.713 -12.299 -12.009 1.00 94.94 171 ASN A C 1
ATOM 1310 O O . ASN A 1 171 ? 11.973 -12.998 -11.033 1.00 94.94 171 ASN A O 1
ATOM 1314 N N . VAL A 1 172 ? 10.614 -11.540 -12.064 1.00 95.00 172 VAL A N 1
ATOM 1315 C CA . VAL A 1 172 ? 9.616 -11.521 -10.989 1.00 95.00 172 VAL A CA 1
ATOM 1316 C C . VAL A 1 172 ? 8.702 -12.747 -11.082 1.00 95.00 172 VAL A C 1
ATOM 1318 O O . VAL A 1 172 ? 8.245 -13.167 -12.157 1.00 95.00 172 VAL A O 1
ATOM 1321 N N . ARG A 1 173 ? 8.417 -13.338 -9.923 1.00 94.69 173 ARG A N 1
ATOM 1322 C CA . ARG A 1 173 ? 7.426 -14.395 -9.707 1.00 94.69 173 ARG A CA 1
ATOM 1323 C C . ARG A 1 173 ? 6.454 -13.970 -8.616 1.00 94.69 173 ARG A C 1
ATOM 1325 O O . ARG A 1 173 ? 6.779 -13.155 -7.764 1.00 94.69 173 ARG A O 1
ATOM 1332 N N . VAL A 1 174 ? 5.248 -14.523 -8.668 1.00 93.31 174 VAL A N 1
ATOM 1333 C CA . VAL A 1 174 ? 4.216 -14.251 -7.664 1.00 93.31 174 VAL A CA 1
ATOM 1334 C C . VAL A 1 174 ? 4.442 -15.165 -6.466 1.00 93.31 174 VAL A C 1
ATOM 1336 O O . VAL A 1 174 ? 4.609 -16.374 -6.647 1.00 93.31 174 VAL A O 1
ATOM 1339 N N . ALA A 1 175 ? 4.440 -14.596 -5.263 1.00 87.88 175 ALA A N 1
ATOM 1340 C CA . ALA A 1 175 ? 4.500 -15.343 -4.019 1.00 87.88 175 ALA A CA 1
ATOM 1341 C C . ALA A 1 175 ? 3.323 -16.321 -3.925 1.00 87.88 175 ALA A C 1
ATOM 1343 O O . ALA A 1 175 ? 2.195 -15.961 -4.280 1.00 87.88 175 ALA A O 1
ATOM 1344 N N . PRO A 1 176 ? 3.545 -17.557 -3.444 1.00 76.31 176 PRO A N 1
ATOM 1345 C CA . PRO A 1 176 ? 2.433 -18.429 -3.110 1.00 76.31 176 PRO A CA 1
ATOM 1346 C C . PRO A 1 176 ? 1.574 -17.729 -2.056 1.00 76.31 176 PRO A C 1
ATOM 1348 O O . PRO A 1 176 ? 2.101 -17.171 -1.096 1.00 76.31 176 PRO A O 1
ATOM 1351 N N . GLN A 1 177 ? 0.254 -17.753 -2.243 1.00 68.00 177 GLN A N 1
ATOM 1352 C CA . GLN A 1 177 ? -0.669 -17.193 -1.262 1.00 68.00 177 GLN A CA 1
ATOM 1353 C C . GLN A 1 177 ? -0.440 -17.916 0.065 1.00 68.00 177 GLN A C 1
ATOM 1355 O O . GLN A 1 177 ? -0.661 -19.126 0.164 1.00 68.00 177 GLN A O 1
ATOM 1360 N N . SER A 1 178 ? 0.034 -17.194 1.076 1.00 59.25 178 SER A N 1
ATOM 1361 C CA . SER A 1 178 ? 0.060 -17.680 2.447 1.00 59.25 178 SER A CA 1
ATOM 1362 C C . SER A 1 178 ? -1.392 -17.923 2.841 1.00 59.25 178 SER A C 1
ATOM 1364 O O . SER A 1 178 ? -2.163 -16.986 3.034 1.00 59.25 178 SER A O 1
ATOM 1366 N N . GLY A 1 179 ? -1.797 -19.197 2.856 1.00 49.78 179 GLY A N 1
ATOM 1367 C CA . GLY A 1 179 ? -3.147 -19.608 3.226 1.00 49.78 179 GLY A CA 1
ATOM 1368 C C . GLY A 1 179 ? -3.540 -18.913 4.522 1.00 49.78 179 GLY A C 1
ATOM 1369 O O . GLY A 1 179 ? -2.861 -19.077 5.535 1.00 49.78 179 GLY A O 1
ATOM 1370 N N . GLY A 1 180 ? -4.576 -18.075 4.443 1.00 44.97 180 GLY A N 1
ATOM 1371 C CA . GLY A 1 180 ? -4.957 -17.167 5.514 1.00 44.97 180 GLY A CA 1
ATOM 1372 C C . GLY A 1 180 ? -5.032 -17.886 6.854 1.00 44.97 180 GLY A C 1
ATOM 1373 O O . GLY A 1 180 ? -5.633 -18.957 6.966 1.00 44.97 180 GLY A O 1
ATOM 1374 N N . VAL A 1 181 ? -4.419 -17.288 7.873 1.00 41.69 181 VAL A N 1
ATOM 1375 C CA . VAL A 1 181 ? -4.613 -17.704 9.258 1.00 41.69 181 VAL A CA 1
ATOM 1376 C C . VAL A 1 181 ? -6.099 -17.523 9.568 1.00 41.69 181 VAL A C 1
ATOM 1378 O O . VAL A 1 181 ? -6.567 -16.413 9.807 1.00 41.69 181 VAL A O 1
ATOM 1381 N N . GLN A 1 182 ? -6.853 -18.622 9.522 1.00 35.28 182 GLN A N 1
ATOM 1382 C CA . GLN A 1 182 ? -8.171 -18.695 10.135 1.00 35.28 182 GLN A CA 1
ATOM 1383 C C . GLN A 1 182 ? -7.965 -18.507 11.642 1.00 35.28 182 GLN A C 1
ATOM 1385 O O . GLN A 1 182 ? -7.412 -19.381 12.310 1.00 35.28 182 GLN A O 1
ATOM 1390 N N . ARG A 1 183 ? -8.350 -17.346 12.166 1.00 37.06 183 ARG A N 1
ATOM 1391 C CA . ARG A 1 183 ? -8.535 -17.108 13.598 1.00 37.06 183 ARG A CA 1
ATOM 1392 C C . ARG A 1 183 ? -9.881 -16.447 13.817 1.00 37.06 183 ARG A C 1
ATOM 1394 O O . ARG A 1 183 ? -10.181 -15.482 13.080 1.00 37.06 183 ARG A O 1
#

Secondary structure (DSSP, 8-state):
---------------------------------PPPPHHHHTTS-TTT-SEEEEEEEEEETTEEEEEEEEE-TT--SGGGPEEEEEEEETTEEEEEEEETT-S---GGGTS-HHHHHHHHHHHHHHHHHHH-HHHHHHHHHHHHHHSSS-EEE-HHHHHHHHHTTPPPPTTEEEPP-------

pLDDT: mean 82.17, std 20.18, range [28.58, 98.44]

Sequence (183 aa):
MMKFKWSLRIASAIATCAIVLMTPQLARSQSAQTPLPAVARSCINSTFVARYSLIGTTQVAGETFYLLETFEQGETAPEFADTLVISVANQRCRERYFDPSGEGGSLSSAIPQAAARQLTLQAYQREIAQVGRSHVQQTIDDLAADAQGVVTWPDEEVWAIRQLGLRLPANVRVAPQSGGVQR

Foldseek 3Di:
DDDDDDDDDDDDDDDDDDDPPPPPPPPPCPPPQPDDPPQQCVQDDVVAFVDKDWQDWDDDPQKIKTWIFTAGPPDDDSVQTWIWMWIDHPSHIDTQDTGRPPPDDQSVQRDPLVGSLRSLLSNVVVVCVVPNDVVVLVVQVVVCVVPPAADEDEPSNVSSCVVVVRDHDPSYDYDDRPPHPDD

Radius of gyration: 21.43 Å; chains: 1; bounding box: 46×66×46 Å